Protein AF-A0A519NQ77-F1 (afdb_monomer)

Secondary structure (DSSP, 8-state):
-GGGTHHHHHTT-EEEEEES--GGGHHHHHHHHHTTEEEEEEES-GGGGGGSPTTSEEE--GGGHHHHTTT--EEEEE-TT-BTTTB-SHHHHHHHHHHHHHHEEEEEEEE-

Solvent-accessible surface area (backbone atoms only — not comparable to full-atom values): 6013 Å² total; per-residue (Å²): 124,60,83,80,48,45,67,69,53,11,73,71,25,44,36,29,38,37,42,66,44,40,79,81,48,48,64,56,49,54,56,24,39,77,48,56,24,48,65,31,24,28,24,66,52,67,86,30,53,83,42,28,39,86,100,33,54,50,73,42,53,58,58,47,38,38,66,82,39,62,92,51,68,22,44,30,38,41,40,57,77,39,73,69,61,87,30,69,47,78,65,46,42,53,38,24,53,50,18,50,55,70,27,36,41,92,91,40,48,78,46,102

Nearest PDB structures (foldseek):
  5axa-assembly1_C  TM=5.860E-01  e=1.079E-02  Mus musculus
  5utu-assembly1_C  TM=5.944E-01  e=1.311E-02  Cryptosporidium parvum Iowa II
  3nj4-assembly1_C  TM=5.657E-01  e=1.399E-02  Homo sapiens
  1xwf-assembly1_D  TM=6.183E-01  e=3.468E-02  Rattus norvegicus
  7r39-assembly1_G-2  TM=5.739E-01  e=8.055E-02  Sulfolobus acidocaldarius

Foldseek 3Di:
DLVVCLVVQLQVAWEEEEEDFDQVCLVSVVSSVVSHHPYAYEYCDPVRVVRTDVVRYDYDDLLQLCPVCVVAATLEYEPPPVDCVPQDDPVSVVSSVVSNVNRYPVVGYYHD

Mean predicted aligned error: 3.63 Å

Structure (mmCIF, N/CA/C/O backbone):
data_AF-A0A519NQ77-F1
#
_entry.id   AF-A0A519NQ77-F1
#
loop_
_atom_site.group_PDB
_atom_site.id
_atom_site.type_symbol
_atom_site.label_atom_id
_atom_site.label_alt_id
_atom_site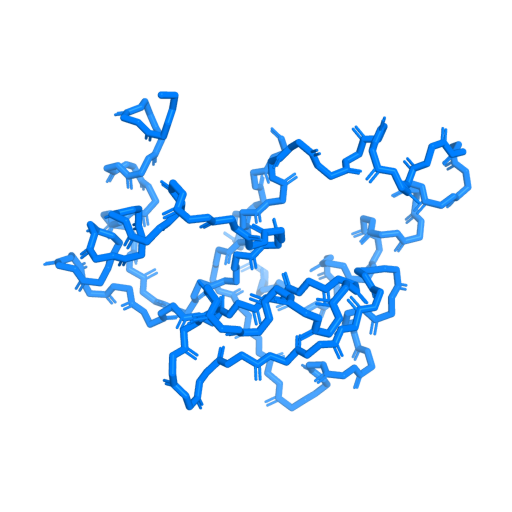.label_comp_id
_atom_site.label_asym_id
_atom_site.label_entity_id
_atom_site.label_seq_id
_atom_site.pdbx_PDB_ins_code
_atom_site.Cartn_x
_atom_site.Cartn_y
_atom_site.Cartn_z
_atom_site.occupancy
_atom_site.B_iso_or_equiv
_atom_site.auth_seq_id
_atom_site.auth_comp_id
_atom_site.auth_asym_id
_atom_site.auth_atom_id
_atom_site.pdbx_PDB_model_num
ATOM 1 N N . MET A 1 1 ? 12.645 -9.335 8.441 1.00 51.66 1 MET A N 1
ATOM 2 C CA . MET A 1 1 ? 12.764 -7.883 8.100 1.00 51.66 1 MET A CA 1
ATOM 3 C C . MET A 1 1 ? 11.482 -7.147 8.456 1.00 51.66 1 MET A C 1
ATOM 5 O O . MET A 1 1 ? 11.564 -6.068 9.029 1.00 51.66 1 MET A O 1
ATOM 9 N N . ALA A 1 2 ? 10.323 -7.735 8.156 1.00 58.75 2 ALA A N 1
ATOM 10 C CA . ALA A 1 2 ? 9.016 -7.237 8.566 1.00 58.75 2 ALA A CA 1
ATOM 11 C C . ALA A 1 2 ? 8.785 -7.226 10.091 1.00 58.75 2 ALA A C 1
ATOM 13 O O . ALA A 1 2 ? 8.077 -6.354 10.593 1.00 58.75 2 ALA A O 1
ATOM 14 N N . ASP A 1 3 ? 9.490 -8.082 10.840 1.00 62.41 3 ASP A N 1
ATOM 15 C CA . ASP A 1 3 ? 9.417 -8.188 12.310 1.00 62.41 3 ASP A CA 1
ATOM 16 C C . ASP A 1 3 ? 9.641 -6.861 13.058 1.00 62.41 3 ASP A C 1
ATOM 18 O O . ASP A 1 3 ? 9.167 -6.688 14.178 1.00 62.41 3 ASP A O 1
ATOM 22 N N . ASN A 1 4 ? 10.345 -5.905 12.440 1.00 70.81 4 ASN A N 1
ATOM 23 C CA . ASN A 1 4 ? 10.685 -4.632 13.075 1.00 70.81 4 ASN A CA 1
ATOM 24 C C . ASN A 1 4 ? 9.589 -3.563 12.950 1.00 70.81 4 ASN A C 1
ATOM 26 O O . ASN A 1 4 ? 9.574 -2.631 13.751 1.00 70.81 4 ASN A O 1
ATOM 30 N N . TYR A 1 5 ? 8.705 -3.652 11.951 1.00 80.50 5 TYR A N 1
ATOM 31 C CA . TYR A 1 5 ? 7.707 -2.607 11.679 1.00 80.50 5 TYR A CA 1
ATOM 32 C C . TYR A 1 5 ? 6.274 -3.126 11.634 1.00 80.50 5 TYR A C 1
ATOM 34 O O . TYR A 1 5 ? 5.365 -2.362 11.953 1.00 80.50 5 TYR A O 1
ATOM 42 N N . VAL A 1 6 ? 6.053 -4.404 11.305 1.00 82.81 6 VAL A N 1
ATOM 43 C CA . VAL A 1 6 ? 4.708 -4.991 11.269 1.00 82.81 6 VAL A CA 1
ATOM 44 C C . VAL A 1 6 ? 3.982 -4.793 12.597 1.00 82.81 6 VAL A C 1
ATOM 46 O O . VAL A 1 6 ? 2.889 -4.245 12.540 1.00 82.81 6 VAL A O 1
ATOM 49 N N . PRO A 1 7 ? 4.559 -5.067 13.785 1.00 82.25 7 PRO A N 1
ATOM 50 C CA . PRO A 1 7 ? 3.856 -4.816 15.046 1.00 82.25 7 PRO A CA 1
ATOM 51 C C . PRO A 1 7 ? 3.425 -3.352 15.233 1.00 82.25 7 PRO A C 1
ATOM 53 O O . PRO A 1 7 ? 2.335 -3.085 15.734 1.00 82.25 7 PRO A O 1
ATOM 56 N N . ALA A 1 8 ? 4.256 -2.396 14.804 1.00 84.38 8 ALA A N 1
ATOM 57 C CA . ALA A 1 8 ? 3.966 -0.969 14.932 1.00 84.38 8 ALA A CA 1
ATOM 58 C C . ALA A 1 8 ? 2.872 -0.495 13.960 1.00 84.38 8 ALA A C 1
ATOM 60 O O . ALA A 1 8 ? 2.082 0.378 14.310 1.00 84.38 8 ALA A O 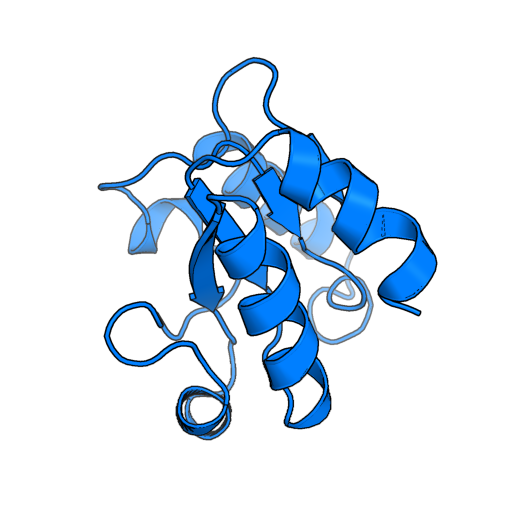1
ATOM 61 N N . LEU A 1 9 ? 2.820 -1.058 12.750 1.00 86.00 9 LEU A N 1
ATOM 62 C CA . LEU A 1 9 ? 1.763 -0.770 11.776 1.00 86.00 9 LEU A CA 1
ATOM 63 C C . LEU A 1 9 ? 0.460 -1.497 12.126 1.00 86.00 9 LEU A C 1
ATOM 65 O O . LEU A 1 9 ? -0.618 -0.930 11.994 1.00 86.00 9 LEU A O 1
ATOM 69 N N . ALA A 1 10 ? 0.563 -2.730 12.618 1.00 82.88 10 ALA A N 1
ATOM 70 C CA . ALA A 1 10 ? -0.570 -3.553 13.012 1.00 82.88 10 ALA A CA 1
ATOM 71 C C . ALA A 1 10 ? -1.307 -2.952 14.223 1.00 82.88 10 ALA A C 1
ATOM 73 O O . ALA A 1 10 ? -2.530 -3.001 14.274 1.00 82.88 10 ALA A O 1
ATOM 74 N N . ALA A 1 11 ? -0.585 -2.319 15.159 1.00 81.88 11 ALA A N 1
ATOM 75 C CA . ALA A 1 11 ? -1.172 -1.638 16.317 1.00 81.88 11 ALA A CA 1
ATOM 76 C C . ALA A 1 11 ? -2.110 -0.471 15.952 1.00 81.88 11 ALA A C 1
ATOM 78 O O . ALA A 1 11 ? -3.025 -0.162 16.716 1.00 81.88 11 ALA A O 1
ATOM 79 N N . ASP A 1 12 ? -1.894 0.172 14.803 1.00 83.06 12 ASP A N 1
ATOM 80 C CA . ASP A 1 12 ? -2.752 1.252 14.308 1.00 83.06 12 ASP A CA 1
ATOM 81 C C . ASP A 1 12 ? -4.020 0.714 13.605 1.00 83.06 12 ASP A C 1
ATOM 83 O O . ASP A 1 12 ? -5.021 1.430 13.517 1.00 83.06 12 ASP A O 1
ATOM 87 N N . GLY A 1 13 ? -3.988 -0.535 13.119 1.00 87.38 13 GLY A N 1
ATOM 88 C CA . GLY A 1 13 ? -5.070 -1.171 12.365 1.00 87.38 13 GLY A CA 1
ATOM 89 C C . GLY A 1 13 ? -5.456 -0.415 11.085 1.00 87.38 13 GLY A C 1
ATOM 90 O O . GLY A 1 13 ? -4.630 0.232 10.437 1.00 87.38 13 GLY A O 1
ATOM 91 N N . GLY A 1 14 ? -6.737 -0.502 10.717 1.00 94.50 14 GLY A N 1
ATOM 92 C CA . GLY A 1 14 ? -7.300 0.232 9.578 1.00 94.50 14 GLY A CA 1
ATOM 93 C C . GLY A 1 14 ? -6.967 -0.399 8.228 1.00 94.50 14 GLY A C 1
ATOM 94 O O . GLY A 1 14 ? -6.544 -1.551 8.152 1.00 94.50 14 GLY A O 1
ATOM 95 N N . ARG A 1 15 ? -7.186 0.334 7.137 1.00 97.50 15 ARG A N 1
ATOM 96 C CA . ARG A 1 15 ? -6.928 -0.163 5.785 1.00 97.50 15 ARG A CA 1
ATOM 97 C C . ARG A 1 15 ? -5.464 0.017 5.415 1.00 97.50 15 ARG A C 1
ATOM 99 O O . ARG A 1 15 ? -4.948 1.137 5.403 1.00 97.50 15 ARG A O 1
ATOM 106 N N . ILE A 1 16 ? -4.815 -1.088 5.062 1.00 97.38 16 ILE A N 1
ATOM 107 C CA . ILE A 1 16 ? -3.377 -1.142 4.803 1.00 97.38 16 ILE A CA 1
ATOM 108 C C . ILE A 1 16 ? -3.141 -1.559 3.357 1.00 97.38 16 ILE A C 1
ATOM 110 O O . ILE A 1 16 ? -3.627 -2.607 2.943 1.00 97.38 16 ILE A O 1
ATOM 114 N N . LEU A 1 17 ? -2.382 -0.770 2.597 1.00 97.75 17 LEU A N 1
ATOM 115 C CA . LEU A 1 17 ? -1.907 -1.168 1.271 1.00 97.75 17 LEU A CA 1
ATOM 116 C C . LEU A 1 17 ? -0.495 -1.738 1.372 1.00 97.75 17 LEU A C 1
ATOM 118 O O . LEU A 1 17 ? 0.409 -1.055 1.845 1.00 97.75 17 LEU A O 1
ATOM 122 N N . TRP A 1 18 ? -0.289 -2.944 0.859 1.00 96.81 18 TRP A N 1
ATOM 123 C CA . TRP A 1 18 ? 1.030 -3.533 0.673 1.00 96.81 18 TRP A CA 1
ATOM 124 C C . TRP A 1 18 ? 1.424 -3.526 -0.807 1.00 96.81 18 TRP A C 1
ATOM 126 O O . TRP A 1 18 ? 0.758 -4.143 -1.642 1.00 96.81 18 TRP A O 1
ATOM 136 N N . VAL A 1 19 ? 2.514 -2.837 -1.135 1.00 95.94 19 VAL A N 1
ATOM 137 C CA . VAL A 1 19 ? 3.061 -2.738 -2.492 1.00 95.94 19 VAL A CA 1
ATOM 138 C C . VAL A 1 19 ? 4.214 -3.730 -2.645 1.00 95.94 19 VAL A C 1
ATOM 140 O O . VAL A 1 19 ? 5.191 -3.667 -1.904 1.00 95.94 19 VAL A O 1
ATOM 143 N N . GLY A 1 20 ? 4.110 -4.618 -3.633 1.00 93.94 20 GLY A N 1
ATOM 144 C CA . GLY A 1 20 ? 5.080 -5.680 -3.906 1.00 93.94 20 GLY A CA 1
ATOM 145 C C . GLY A 1 20 ? 4.718 -6.979 -3.187 1.00 93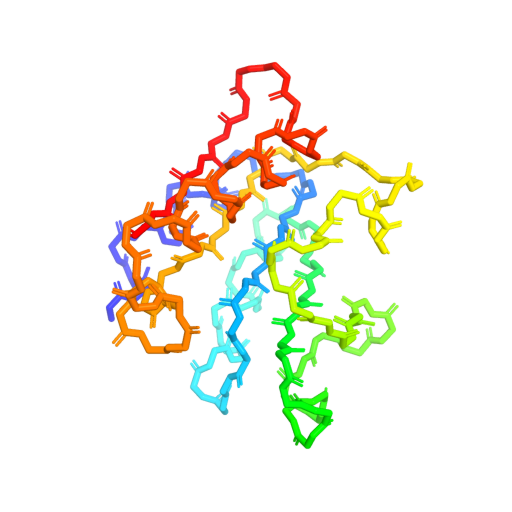.94 20 GLY A C 1
ATOM 146 O O . GLY A 1 20 ? 4.860 -7.097 -1.971 1.00 93.94 20 GLY A O 1
ATOM 147 N N . CYS A 1 21 ? 4.258 -7.975 -3.941 1.00 93.56 21 CYS A N 1
ATOM 148 C CA . CYS A 1 21 ? 3.757 -9.246 -3.420 1.00 93.56 21 CYS A CA 1
ATOM 149 C C . CYS A 1 21 ? 4.742 -10.374 -3.744 1.00 93.56 21 CYS A C 1
ATOM 151 O O . CYS A 1 21 ? 5.089 -10.614 -4.905 1.00 93.56 21 CYS A O 1
ATOM 153 N N . ARG A 1 22 ? 5.204 -11.101 -2.726 1.00 92.94 22 ARG A N 1
ATOM 154 C CA . ARG A 1 22 ? 6.070 -12.280 -2.879 1.00 92.94 22 ARG A CA 1
ATOM 155 C C . ARG A 1 22 ? 5.575 -13.397 -1.959 1.00 92.94 22 ARG A C 1
ATOM 157 O O . ARG A 1 22 ? 4.779 -13.159 -1.068 1.00 92.94 22 ARG A O 1
ATOM 164 N N . GLU A 1 23 ? 6.041 -14.626 -2.153 1.00 93.19 23 GLU A N 1
ATOM 165 C CA . GLU A 1 23 ? 5.622 -15.749 -1.296 1.00 93.19 23 GLU A CA 1
ATOM 166 C C . GLU A 1 23 ? 5.903 -15.457 0.188 1.00 93.19 23 GLU A C 1
ATOM 168 O O . GLU A 1 23 ? 5.073 -15.718 1.052 1.00 93.19 23 GLU A O 1
ATOM 173 N N . TYR A 1 24 ? 7.035 -14.809 0.474 1.00 89.31 24 TYR A N 1
ATOM 174 C CA . TYR A 1 24 ? 7.437 -14.454 1.834 1.00 89.31 24 TYR A CA 1
ATOM 175 C C . TYR A 1 24 ? 6.602 -13.334 2.477 1.00 89.31 24 TYR A C 1
ATOM 177 O O . TYR A 1 24 ? 6.758 -13.107 3.670 1.00 89.31 24 TYR A O 1
ATOM 185 N N . THR A 1 25 ? 5.756 -12.608 1.733 1.00 92.25 25 THR A N 1
ATOM 186 C CA . THR A 1 25 ? 4.932 -11.522 2.302 1.00 92.25 25 THR A CA 1
ATOM 187 C C . THR A 1 25 ? 3.603 -12.026 2.868 1.00 92.25 25 THR A C 1
ATOM 189 O O . THR A 1 25 ? 2.872 -11.259 3.487 1.00 92.25 25 THR A O 1
ATOM 192 N N . LEU A 1 26 ? 3.271 -13.307 2.675 1.00 93.06 26 LEU A N 1
ATOM 193 C CA . LEU A 1 26 ? 2.007 -13.891 3.136 1.00 93.06 26 LEU A CA 1
ATOM 194 C C . LEU A 1 26 ? 1.862 -13.845 4.663 1.00 93.06 26 LEU A C 1
ATOM 196 O O . LEU A 1 26 ? 0.800 -13.472 5.170 1.00 93.06 26 LEU A O 1
ATOM 200 N N . ASP A 1 27 ? 2.936 -14.166 5.386 1.00 92.56 27 ASP A N 1
ATOM 201 C CA . ASP A 1 27 ? 2.951 -14.138 6.851 1.00 92.56 27 ASP A CA 1
ATOM 202 C C . ASP A 1 27 ? 2.785 -12.707 7.389 1.00 92.56 27 ASP A C 1
ATOM 204 O O . ASP A 1 27 ? 2.107 -12.493 8.397 1.00 92.56 27 ASP A O 1
ATOM 208 N N . ASP A 1 28 ? 3.312 -11.708 6.673 1.00 92.06 28 ASP A N 1
ATOM 209 C CA . ASP A 1 28 ? 3.179 -10.296 7.042 1.00 92.06 28 ASP A CA 1
ATOM 210 C C . ASP A 1 28 ? 1.722 -9.830 6.959 1.00 92.06 28 ASP A C 1
ATOM 212 O O . ASP A 1 28 ? 1.246 -9.098 7.830 1.00 92.06 28 ASP A O 1
ATOM 216 N N . TYR A 1 29 ? 0.976 -10.286 5.948 1.00 93.69 29 TYR A N 1
ATOM 217 C CA . TYR A 1 29 ? -0.448 -9.963 5.819 1.00 93.69 29 TYR A CA 1
ATOM 218 C C . TYR A 1 29 ? -1.242 -10.538 6.984 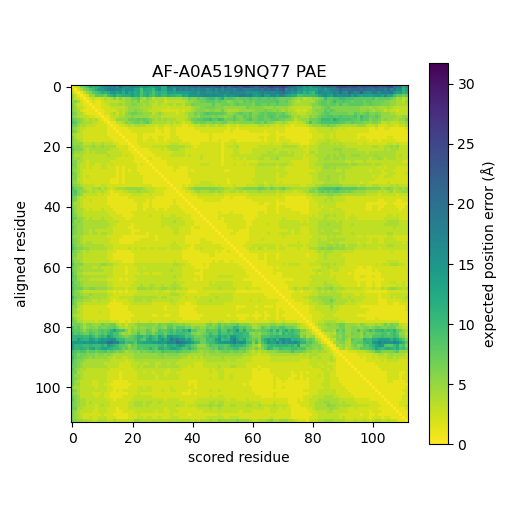1.00 93.69 29 TYR A C 1
ATOM 220 O O . TYR A 1 29 ? -2.052 -9.832 7.583 1.00 93.69 29 TYR A O 1
ATOM 228 N N . ALA A 1 30 ? -0.985 -11.803 7.325 1.00 92.69 30 ALA A N 1
ATOM 229 C CA . ALA A 1 30 ? -1.646 -12.467 8.439 1.00 92.69 30 ALA A CA 1
ATOM 230 C C . ALA A 1 30 ? -1.346 -11.759 9.769 1.00 92.69 30 ALA A C 1
ATOM 232 O O . ALA A 1 30 ? -2.255 -11.548 10.571 1.00 92.69 30 ALA A O 1
ATOM 233 N N . ALA A 1 31 ? -0.097 -11.338 9.982 1.00 91.62 31 ALA A N 1
ATOM 234 C CA . ALA A 1 31 ? 0.299 -10.595 11.171 1.00 91.62 31 ALA A CA 1
ATOM 235 C C . ALA A 1 31 ? -0.388 -9.220 11.261 1.00 91.62 31 ALA A C 1
ATOM 237 O O . ALA A 1 31 ? -0.889 -8.858 12.324 1.00 91.62 31 ALA A O 1
ATOM 238 N N . LEU A 1 32 ? -0.4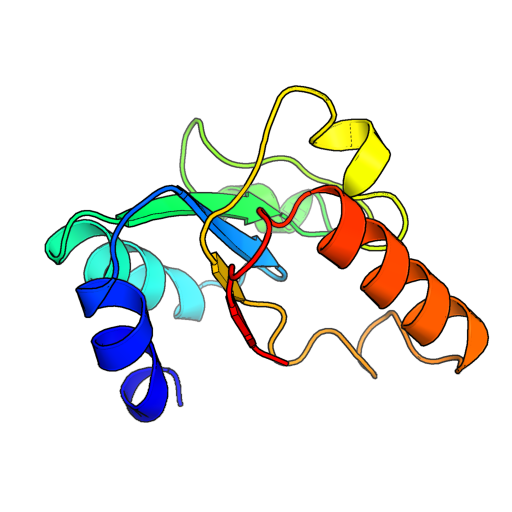76 -8.470 10.159 1.00 93.06 32 LEU A N 1
ATOM 239 C CA . LEU A 1 32 ? -1.193 -7.189 10.121 1.00 93.06 32 LEU A CA 1
ATOM 240 C C . LEU A 1 32 ? -2.696 -7.363 10.407 1.00 93.06 32 LEU A C 1
ATOM 242 O O . LEU A 1 32 ? -3.278 -6.612 11.193 1.00 93.06 32 LEU A O 1
ATOM 246 N N . GLU A 1 33 ? -3.327 -8.370 9.803 1.00 94.00 33 GLU A N 1
ATOM 247 C CA . GLU A 1 33 ? -4.754 -8.655 9.996 1.00 94.00 33 GLU A CA 1
ATOM 248 C C . GLU A 1 33 ? -5.073 -9.163 11.409 1.00 94.00 33 GLU A C 1
ATOM 250 O O . GLU A 1 33 ? -6.128 -8.832 11.954 1.00 94.00 33 GLU A O 1
ATOM 255 N N . ALA A 1 34 ? -4.159 -9.903 12.048 1.00 91.25 34 ALA A N 1
ATOM 256 C CA . ALA A 1 34 ? -4.324 -10.386 13.421 1.00 91.25 34 ALA A CA 1
ATOM 257 C C . ALA A 1 34 ? -4.499 -9.252 14.450 1.00 91.25 34 ALA A C 1
ATOM 259 O O . ALA A 1 34 ? -5.053 -9.480 15.527 1.00 91.25 34 ALA A O 1
ATOM 260 N N . HIS A 1 35 ? -4.079 -8.030 14.114 1.00 86.12 35 HIS A N 1
ATOM 261 C CA . HIS A 1 35 ? -4.254 -6.836 14.945 1.00 86.12 35 HIS A CA 1
ATOM 262 C C . HIS A 1 35 ? -5.270 -5.834 14.369 1.00 86.12 35 HIS A C 1
ATOM 264 O O . HIS A 1 35 ? -5.287 -4.672 14.762 1.00 86.12 35 HIS A O 1
ATOM 270 N N . GLY A 1 36 ? -6.163 -6.281 13.479 1.00 88.00 36 GLY A N 1
ATOM 271 C CA . GLY A 1 36 ? -7.271 -5.462 12.976 1.00 88.00 36 GLY A CA 1
ATOM 272 C C . GLY A 1 36 ? -6.952 -4.638 11.727 1.00 88.00 36 GLY A C 1
ATOM 273 O O . GLY A 1 36 ? -7.707 -3.720 11.401 1.00 88.00 36 GLY A O 1
ATOM 274 N N . GLY A 1 37 ? -5.861 -4.950 11.023 1.00 95.00 37 GLY A N 1
ATOM 275 C CA . GLY A 1 37 ? -5.605 -4.425 9.684 1.00 95.00 37 GLY A CA 1
ATOM 276 C C . GLY A 1 37 ? -6.532 -5.047 8.630 1.00 95.00 37 GLY A C 1
ATOM 277 O O . GLY A 1 37 ? -6.755 -6.253 8.613 1.00 95.00 37 GLY A O 1
ATOM 278 N N . GLU A 1 38 ? -7.045 -4.235 7.711 1.00 96.88 38 GLU A N 1
ATOM 279 C CA . GLU A 1 38 ? -7.682 -4.669 6.467 1.00 96.88 38 GLU A CA 1
ATOM 280 C C . GLU A 1 38 ? -6.641 -4.571 5.343 1.00 96.88 38 GLU A C 1
ATOM 282 O O . GLU A 1 38 ? -6.439 -3.503 4.758 1.00 96.88 38 GLU A O 1
ATOM 287 N N . VAL A 1 39 ? -5.943 -5.676 5.065 1.00 97.44 39 VAL A N 1
ATOM 288 C CA . VAL A 1 39 ? -4.844 -5.684 4.090 1.00 97.44 39 VAL A CA 1
ATOM 289 C C . VAL A 1 39 ? -5.376 -5.776 2.661 1.00 97.44 39 VAL A C 1
ATOM 291 O O . VAL A 1 39 ? -6.083 -6.721 2.297 1.00 97.44 39 VAL A O 1
ATOM 294 N N . TRP A 1 40 ? -4.968 -4.799 1.858 1.00 98.25 40 TRP A N 1
ATOM 295 C CA . TRP A 1 40 ? -5.038 -4.757 0.405 1.00 98.25 40 TRP A CA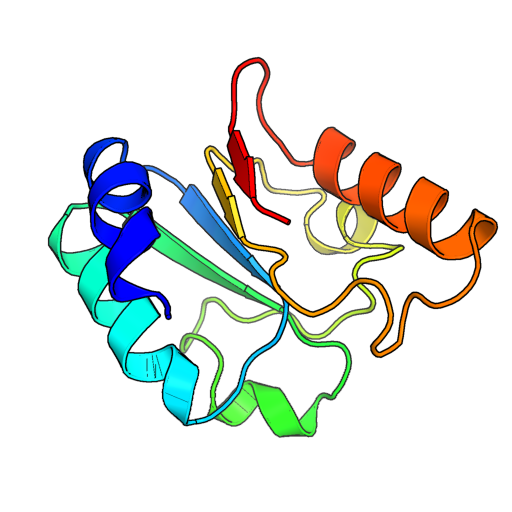 1
ATOM 296 C C . TRP A 1 40 ? -3.632 -4.868 -0.169 1.00 98.25 40 TRP A C 1
ATOM 298 O O . TRP A 1 40 ? -2.672 -4.393 0.439 1.00 98.25 40 TRP A O 1
ATOM 308 N N . THR A 1 41 ? -3.489 -5.468 -1.346 1.00 98.06 41 THR A N 1
ATOM 309 C CA . THR A 1 41 ? -2.171 -5.648 -1.959 1.00 98.06 41 THR A CA 1
ATOM 310 C C . THR A 1 41 ? -2.146 -5.245 -3.429 1.00 98.06 41 THR A C 1
ATOM 312 O O . THR A 1 41 ? -3.164 -5.274 -4.120 1.00 98.06 41 THR A O 1
ATOM 315 N N . THR A 1 42 ? -0.971 -4.848 -3.910 1.00 97.44 42 THR A N 1
ATOM 316 C CA . THR A 1 42 ? -0.726 -4.515 -5.317 1.00 97.44 42 THR A CA 1
ATOM 317 C C . THR A 1 42 ? 0.659 -4.976 -5.736 1.00 97.44 42 THR A C 1
ATOM 319 O O . THR A 1 42 ? 1.607 -4.946 -4.952 1.00 97.44 42 THR A O 1
ATOM 322 N N . ASP A 1 43 ? 0.787 -5.386 -6.988 1.00 95.81 43 ASP A N 1
ATOM 323 C CA . ASP A 1 43 ? 2.065 -5.643 -7.648 1.00 95.81 43 ASP A CA 1
ATOM 324 C C . ASP A 1 43 ? 1.923 -5.267 -9.128 1.00 95.81 43 ASP A C 1
ATOM 326 O O . ASP A 1 43 ? 0.816 -5.297 -9.671 1.00 95.81 43 ASP A O 1
ATOM 330 N N . ILE A 1 44 ? 3.024 -4.880 -9.770 1.00 94.38 44 ILE A N 1
ATOM 331 C CA . ILE A 1 44 ? 3.039 -4.580 -11.206 1.00 94.38 44 ILE A CA 1
ATOM 332 C C . ILE A 1 44 ? 2.983 -5.869 -12.036 1.00 94.38 44 ILE A C 1
ATOM 334 O O . ILE A 1 44 ? 2.447 -5.872 -13.144 1.00 94.38 44 ILE A O 1
ATOM 338 N N . ASP A 1 45 ? 3.522 -6.968 -11.500 1.00 93.75 45 ASP A N 1
ATOM 339 C CA . ASP A 1 45 ? 3.485 -8.277 -12.134 1.00 93.75 45 ASP A CA 1
ATOM 340 C C . ASP A 1 45 ? 2.163 -8.985 -11.815 1.00 93.75 45 ASP A C 1
ATOM 342 O O . ASP A 1 45 ? 1.915 -9.394 -10.681 1.00 93.75 45 ASP A O 1
ATOM 346 N N . ALA A 1 46 ? 1.333 -9.199 -12.837 1.00 95.38 46 ALA A N 1
ATOM 347 C CA . ALA A 1 46 ? 0.091 -9.963 -12.713 1.00 95.38 46 ALA A CA 1
ATOM 348 C C . ALA A 1 46 ? 0.326 -11.385 -12.172 1.00 95.38 46 ALA A C 1
ATOM 350 O O . ALA A 1 46 ? -0.521 -11.942 -11.481 1.00 95.38 46 ALA A O 1
ATOM 351 N N . SER A 1 47 ? 1.500 -11.974 -12.422 1.00 95.81 47 SER A N 1
ATOM 352 C CA . SER A 1 47 ? 1.854 -13.294 -11.897 1.00 95.81 47 SER A CA 1
ATOM 353 C C . SER A 1 47 ? 2.082 -13.308 -10.382 1.00 95.81 47 SER A C 1
ATOM 355 O O . SER A 1 47 ? 2.163 -14.387 -9.792 1.00 95.81 47 SER A O 1
ATOM 357 N N . ALA A 1 48 ? 2.187 -12.141 -9.739 1.00 95.19 48 ALA A N 1
ATOM 358 C CA . ALA A 1 48 ? 2.289 -12.008 -8.292 1.00 95.19 48 ALA A CA 1
ATOM 359 C C . ALA A 1 48 ? 0.916 -11.963 -7.599 1.00 95.19 48 ALA A C 1
ATOM 361 O O . ALA A 1 48 ? 0.869 -12.099 -6.378 1.00 95.19 48 ALA A O 1
ATOM 362 N N . GLU A 1 49 ? -0.195 -11.859 -8.345 1.00 96.50 49 GLU A N 1
ATOM 363 C CA . GLU A 1 49 ? -1.566 -11.873 -7.800 1.00 96.50 49 GLU A CA 1
ATOM 364 C C . GLU A 1 49 ? -1.827 -13.099 -6.922 1.00 96.50 49 GLU A C 1
ATOM 366 O O . GLU A 1 49 ? -2.438 -12.987 -5.864 1.00 96.50 49 GLU A O 1
ATOM 371 N N . ARG A 1 50 ? -1.293 -14.260 -7.314 1.00 96.69 50 ARG A N 1
ATOM 372 C CA . ARG A 1 50 ? -1.363 -15.504 -6.531 1.00 96.69 50 ARG A CA 1
ATOM 373 C C . ARG A 1 50 ? -0.854 -15.337 -5.096 1.00 96.69 50 ARG A C 1
ATOM 375 O O . ARG A 1 50 ? -1.339 -16.037 -4.215 1.00 96.69 50 ARG A O 1
ATOM 382 N N . TRP A 1 51 ? 0.119 -14.446 -4.872 1.00 97.56 51 TRP A N 1
ATOM 383 C CA . TRP A 1 51 ? 0.679 -14.129 -3.552 1.00 97.56 51 TRP A CA 1
ATOM 384 C C . TRP A 1 51 ? 0.028 -12.894 -2.934 1.00 97.56 51 TRP A C 1
ATOM 386 O O . TRP A 1 51 ? 0.329 -12.557 -1.796 1.00 97.56 51 TRP A O 1
ATOM 396 N N . GLY A 1 52 ? -0.823 -12.194 -3.679 1.00 97.00 52 GLY A N 1
ATOM 397 C CA . GLY A 1 52 ? -1.625 -11.097 -3.177 1.00 97.00 52 GLY A CA 1
ATOM 398 C C . GLY A 1 52 ? -2.733 -11.580 -2.247 1.00 97.00 52 GLY A C 1
ATOM 399 O O . GLY A 1 52 ? -3.000 -12.774 -2.106 1.00 97.00 52 GLY A O 1
ATOM 400 N N . ARG A 1 53 ? -3.403 -10.633 -1.585 1.00 97.12 53 ARG A N 1
ATOM 401 C CA . ARG A 1 53 ? -4.497 -10.988 -0.689 1.00 97.12 53 ARG A CA 1
ATOM 402 C C . ARG A 1 53 ? -5.744 -11.355 -1.493 1.00 97.12 53 ARG A C 1
ATOM 404 O O . ARG A 1 53 ? -6.248 -10.532 -2.253 1.00 97.12 53 ARG A O 1
ATOM 411 N N . GLU A 1 54 ? -6.272 -12.560 -1.284 1.00 95.44 54 GLU A N 1
ATOM 412 C CA . GLU A 1 54 ? -7.468 -13.048 -1.982 1.00 95.44 54 GLU A CA 1
ATOM 413 C C . GLU A 1 54 ? -8.652 -12.075 -1.829 1.00 95.44 54 GLU A C 1
ATOM 415 O O . GLU A 1 54 ? -8.994 -11.641 -0.724 1.00 95.44 54 GLU A O 1
ATOM 420 N N . GLY A 1 55 ? -9.246 -11.682 -2.960 1.00 96.25 55 GLY A N 1
ATOM 421 C CA . GLY A 1 55 ? -10.345 -10.711 -3.024 1.00 96.25 55 GLY A CA 1
ATOM 422 C C . GLY A 1 55 ? -9.967 -9.256 -2.702 1.00 96.25 55 GLY A C 1
ATOM 423 O O . GLY A 1 55 ? -10.825 -8.381 -2.802 1.00 96.25 55 GLY A O 1
ATOM 424 N N . ARG 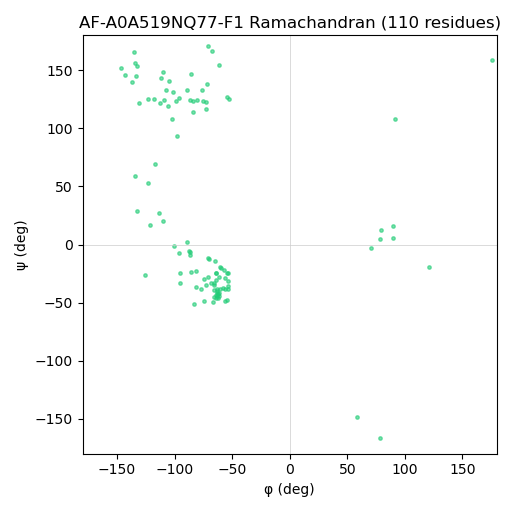A 1 56 ? -8.709 -8.977 -2.329 1.00 97.44 56 ARG A N 1
ATOM 425 C CA . ARG A 1 56 ? -8.181 -7.642 -1.983 1.00 97.44 56 ARG A CA 1
ATOM 426 C C . ARG A 1 56 ? -6.841 -7.342 -2.668 1.00 97.44 56 ARG A C 1
ATOM 428 O O . ARG A 1 56 ? -6.030 -6.576 -2.151 1.00 97.44 56 ARG A O 1
ATOM 435 N N . HIS A 1 57 ? -6.609 -7.930 -3.837 1.00 98.06 57 HIS A N 1
ATOM 436 C CA . HIS A 1 57 ? -5.471 -7.617 -4.696 1.00 98.06 57 HIS A CA 1
ATOM 437 C C . HIS A 1 57 ? -5.920 -6.774 -5.891 1.00 98.06 57 HIS A C 1
ATOM 439 O O . HIS A 1 57 ? -6.974 -7.027 -6.475 1.00 98.06 57 HIS A O 1
ATOM 445 N N . ARG A 1 58 ? -5.112 -5.784 -6.276 1.00 97.81 58 ARG A N 1
ATOM 446 C CA . ARG A 1 58 ? -5.238 -5.090 -7.563 1.00 97.81 58 ARG A CA 1
ATOM 447 C C . ARG A 1 58 ? -3.867 -5.042 -8.224 1.00 97.81 58 ARG A C 1
ATOM 449 O O . ARG A 1 58 ? -2.938 -4.500 -7.643 1.00 97.81 58 ARG A O 1
ATOM 456 N N . THR A 1 59 ? -3.736 -5.596 -9.423 1.00 97.06 59 THR A N 1
ATOM 457 C CA . THR A 1 59 ? -2.491 -5.508 -10.198 1.00 97.06 59 THR A CA 1
ATOM 458 C C . THR A 1 59 ? -2.361 -4.121 -10.824 1.00 97.06 59 THR A C 1
ATOM 460 O O . THR A 1 59 ? -3.306 -3.629 -11.444 1.00 97.06 59 THR A O 1
ATOM 463 N N . GLY A 1 60 ? -1.193 -3.494 -10.699 1.00 95.06 60 GLY A N 1
ATOM 464 C CA . GLY A 1 60 ? -0.954 -2.163 -11.245 1.00 95.06 60 GLY A CA 1
ATOM 465 C C . GLY A 1 60 ? 0.418 -1.587 -10.904 1.00 95.06 60 GLY A C 1
ATOM 466 O O . GLY A 1 60 ? 1.069 -1.985 -9.939 1.00 95.06 60 GLY A O 1
ATOM 467 N N . ASP A 1 61 ? 0.849 -0.616 -11.711 1.00 94.06 61 ASP A N 1
ATOM 468 C CA . ASP A 1 61 ? 2.047 0.184 -11.450 1.00 94.06 61 ASP A CA 1
ATOM 469 C C . ASP A 1 61 ? 1.776 1.161 -10.301 1.00 94.06 61 ASP A C 1
ATOM 471 O O . ASP A 1 61 ? 0.886 2.004 -10.396 1.00 94.06 61 ASP A O 1
ATOM 475 N N . VAL A 1 62 ? 2.579 1.102 -9.237 1.00 94.81 62 VAL A N 1
ATOM 476 C CA . VAL A 1 62 ? 2.469 1.997 -8.074 1.00 94.81 62 VAL A CA 1
ATOM 477 C C . VAL A 1 62 ? 2.509 3.489 -8.446 1.00 94.81 62 VAL A C 1
ATOM 479 O O . VAL A 1 62 ? 1.948 4.319 -7.733 1.00 94.81 62 VAL A O 1
ATOM 482 N N . CYS A 1 63 ? 3.110 3.850 -9.584 1.00 95.06 63 CYS A N 1
ATOM 483 C CA . CYS A 1 63 ? 3.098 5.214 -10.115 1.00 95.06 63 CYS A CA 1
ATOM 484 C C . CYS A 1 63 ? 1.702 5.715 -10.521 1.00 95.06 63 CYS A C 1
ATOM 486 O O . CYS A 1 63 ? 1.541 6.911 -10.752 1.00 95.06 63 CYS A O 1
ATOM 488 N N . GLU A 1 64 ? 0.725 4.819 -10.632 1.00 96.38 64 GLU A N 1
ATOM 489 C CA . GLU A 1 64 ? -0.667 5.089 -10.996 1.00 96.38 64 GLU A CA 1
ATOM 490 C C . GLU A 1 64 ? -1.635 4.628 -9.885 1.00 96.38 64 GLU A C 1
ATOM 492 O O . GLU A 1 64 ? -2.830 4.456 -10.137 1.00 96.38 64 GLU A O 1
ATOM 497 N N . ALA A 1 65 ? -1.135 4.398 -8.659 1.00 96.75 65 ALA A N 1
ATOM 498 C CA . ALA A 1 65 ? -1.918 3.894 -7.523 1.00 96.75 65 ALA A CA 1
ATOM 499 C C . ALA A 1 65 ? -3.173 4.730 -7.229 1.00 96.75 65 ALA A C 1
ATOM 501 O O . ALA A 1 65 ? -4.228 4.182 -6.917 1.00 96.75 65 ALA A O 1
ATOM 502 N N . ASP A 1 66 ? -3.091 6.044 -7.415 1.00 96.94 66 ASP A N 1
ATOM 503 C CA . ASP A 1 66 ? -4.200 6.987 -7.272 1.00 96.94 66 ASP A CA 1
ATOM 504 C C . ASP A 1 66 ? -5.335 6.777 -8.274 1.00 96.94 66 ASP A C 1
ATOM 506 O O . ASP A 1 66 ? -6.483 7.119 -7.994 1.00 96.94 66 ASP A O 1
ATOM 510 N N . ARG A 1 67 ? -5.053 6.169 -9.427 1.00 96.50 67 ARG A N 1
ATOM 511 C CA . ARG A 1 67 ? -6.078 5.862 -10.425 1.00 96.50 67 ARG A CA 1
ATOM 512 C C . ARG A 1 67 ? -6.815 4.575 -10.109 1.00 96.50 67 ARG A C 1
ATOM 514 O O . ARG A 1 67 ? -8.047 4.569 -10.099 1.00 96.50 67 ARG A O 1
ATOM 521 N N . PHE A 1 68 ? -6.089 3.487 -9.865 1.00 95.19 68 PHE A N 1
ATOM 522 C CA . PHE A 1 68 ? -6.716 2.177 -9.666 1.00 95.19 68 PHE A CA 1
ATOM 523 C C . PHE A 1 68 ? -7.124 1.899 -8.219 1.00 95.19 68 PHE A C 1
ATOM 525 O O . PHE A 1 68 ? -7.800 0.904 -7.993 1.00 95.19 68 PHE A O 1
ATOM 532 N N . PHE A 1 69 ? -6.794 2.774 -7.266 1.00 97.44 69 PHE A N 1
ATOM 533 C CA . PHE A 1 69 ? -7.407 2.845 -5.934 1.00 97.44 69 PHE A CA 1
ATOM 534 C C . PHE A 1 69 ? -8.200 4.147 -5.722 1.00 97.44 69 PHE A C 1
ATOM 536 O O . PHE A 1 69 ? -8.360 4.601 -4.593 1.00 97.44 69 PHE A O 1
ATOM 543 N N . SER A 1 70 ? -8.717 4.757 -6.793 1.00 96.19 70 SER A N 1
ATOM 544 C CA . SER A 1 70 ? -9.461 6.031 -6.732 1.00 96.19 70 SER A CA 1
ATOM 545 C C . SER A 1 70 ? -10.741 5.991 -5.883 1.00 96.19 70 SER A C 1
ATOM 547 O O . SER A 1 70 ? -11.237 7.031 -5.455 1.00 96.19 70 SER A O 1
ATOM 549 N N . ASP A 1 71 ? -11.274 4.801 -5.617 1.00 97.19 71 ASP A N 1
ATOM 550 C CA . ASP A 1 71 ? -12.425 4.523 -4.754 1.00 97.19 71 ASP A CA 1
ATOM 551 C C . ASP A 1 71 ? -12.042 4.285 -3.281 1.00 97.19 71 ASP A C 1
ATOM 553 O O . ASP A 1 71 ? -12.904 3.964 -2.459 1.00 97.19 71 ASP A O 1
ATOM 557 N N . MET A 1 72 ? -10.757 4.402 -2.930 1.00 97.00 72 MET A N 1
ATOM 558 C CA . MET A 1 72 ? -10.232 4.010 -1.625 1.00 97.00 72 MET A CA 1
ATOM 559 C C . MET A 1 72 ? -9.288 5.047 -1.023 1.00 97.00 72 MET A C 1
ATOM 561 O O . MET A 1 72 ? -8.650 5.853 -1.692 1.00 97.00 72 MET A O 1
ATOM 565 N N . THR A 1 73 ? -9.182 4.994 0.299 1.00 97.69 73 THR A N 1
ATOM 566 C CA . THR A 1 73 ? -8.154 5.691 1.065 1.00 97.69 73 THR A CA 1
ATOM 567 C C . THR A 1 73 ? -7.567 4.709 2.070 1.00 97.69 73 THR A C 1
ATOM 569 O O . THR A 1 73 ? -8.286 3.850 2.584 1.00 97.69 73 THR A O 1
ATOM 572 N N . PHE A 1 74 ? -6.270 4.830 2.326 1.00 98.00 74 PHE A N 1
ATOM 573 C CA . PHE A 1 74 ? -5.501 3.963 3.208 1.00 98.00 74 PHE A CA 1
ATOM 574 C C . PHE A 1 74 ? -5.044 4.711 4.457 1.00 98.00 74 PHE A C 1
ATOM 576 O O . PHE A 1 74 ? -4.685 5.892 4.407 1.00 98.00 74 PHE A O 1
ATOM 583 N N . ASP A 1 75 ? -5.037 4.006 5.584 1.00 97.31 75 ASP A N 1
ATOM 584 C CA . ASP A 1 75 ? -4.473 4.485 6.844 1.00 97.31 75 ASP A CA 1
ATOM 585 C C . ASP A 1 75 ? -2.950 4.300 6.858 1.00 97.31 75 ASP A C 1
ATOM 587 O O . ASP A 1 75 ? -2.216 5.162 7.353 1.00 97.31 75 ASP A O 1
ATOM 591 N N . THR A 1 76 ? -2.488 3.197 6.260 1.00 96.81 76 THR A N 1
ATOM 592 C CA . THR A 1 76 ? -1.076 2.829 6.148 1.00 96.81 76 THR A CA 1
ATOM 593 C C . THR A 1 76 ? -0.763 2.298 4.751 1.00 96.81 76 THR A C 1
ATOM 595 O O . THR A 1 76 ? -1.527 1.521 4.182 1.00 96.81 76 THR A O 1
ATOM 598 N N . ILE A 1 77 ? 0.393 2.673 4.209 1.00 97.00 77 ILE A N 1
ATOM 599 C CA . ILE A 1 77 ? 0.949 2.111 2.978 1.00 97.00 77 ILE A CA 1
ATOM 600 C C . ILE A 1 77 ? 2.345 1.562 3.282 1.00 97.00 77 ILE A C 1
ATOM 602 O O . ILE A 1 77 ? 3.212 2.286 3.771 1.00 97.00 77 ILE A O 1
ATOM 606 N N . VAL A 1 78 ? 2.567 0.289 2.964 1.00 94.94 78 VAL A N 1
ATOM 607 C CA . VAL A 1 78 ? 3.868 -0.382 3.001 1.00 94.94 78 VAL A CA 1
ATOM 608 C C . VAL A 1 78 ? 4.389 -0.485 1.574 1.00 94.94 78 VAL A C 1
ATOM 610 O O . VAL A 1 78 ? 3.873 -1.263 0.779 1.00 94.94 78 VAL A O 1
ATOM 613 N N . CYS A 1 79 ? 5.404 0.309 1.243 1.00 93.31 79 CYS A N 1
ATOM 614 C CA . CYS A 1 79 ? 6.066 0.329 -0.061 1.00 93.31 79 CYS A CA 1
ATOM 615 C C . CYS A 1 79 ? 7.568 0.058 0.109 1.00 93.31 79 CYS A C 1
ATOM 617 O O . CYS A 1 79 ? 8.420 0.831 -0.325 1.00 93.31 79 CYS A O 1
ATOM 619 N N . ASN A 1 80 ? 7.880 -1.046 0.791 1.00 84.50 80 ASN A N 1
ATOM 620 C CA . ASN A 1 80 ? 9.244 -1.4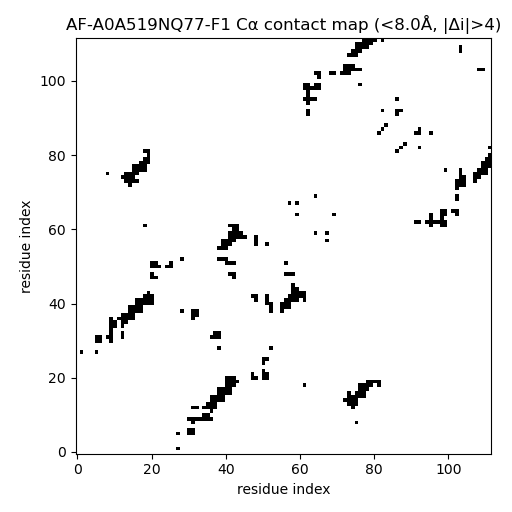23 1.137 1.00 84.50 80 ASN A CA 1
ATOM 621 C C . ASN A 1 80 ? 9.897 -2.233 0.008 1.00 84.50 80 ASN A C 1
ATOM 623 O O . ASN A 1 80 ? 9.375 -3.268 -0.404 1.00 84.50 80 ASN A O 1
ATOM 627 N N . GLY A 1 81 ? 11.052 -1.775 -0.479 1.00 79.62 81 GLY A N 1
ATOM 628 C CA . GLY A 1 81 ? 11.841 -2.493 -1.489 1.00 79.62 81 GLY A CA 1
ATOM 629 C C . GLY A 1 81 ? 11.349 -2.361 -2.938 1.00 79.62 81 GLY A C 1
ATOM 630 O O . GLY A 1 81 ? 11.814 -3.102 -3.799 1.00 79.62 81 GLY A O 1
ATOM 631 N N . VAL A 1 82 ? 10.435 -1.424 -3.220 1.00 78.50 82 VAL A N 1
ATOM 632 C CA . VAL A 1 82 ? 9.917 -1.136 -4.578 1.00 78.50 82 VAL A CA 1
ATOM 633 C C . VAL A 1 82 ? 10.674 0.026 -5.240 1.00 78.50 82 VAL A C 1
ATOM 635 O O . VAL A 1 82 ? 10.903 0.036 -6.452 1.00 78.50 82 VAL A O 1
ATOM 638 N N . LEU A 1 83 ? 11.115 1.009 -4.447 1.00 77.00 83 LEU A N 1
ATOM 639 C CA . LEU A 1 83 ? 11.960 2.102 -4.933 1.00 77.00 83 LEU A CA 1
ATOM 640 C C . LEU A 1 83 ? 13.376 1.572 -5.207 1.00 77.00 83 LEU A C 1
ATOM 642 O O . LEU A 1 83 ? 14.061 1.127 -4.289 1.00 77.00 83 LEU A O 1
ATOM 646 N N . GLY A 1 84 ? 13.814 1.619 -6.468 1.00 69.00 84 GLY A N 1
ATOM 647 C CA . GLY A 1 84 ? 15.064 0.988 -6.917 1.00 69.00 84 GLY A CA 1
ATOM 648 C C . GLY A 1 84 ? 14.925 -0.467 -7.391 1.00 69.00 84 GLY A C 1
ATOM 649 O O . GLY A 1 84 ? 15.937 -1.103 -7.684 1.00 69.00 84 GLY A O 1
ATOM 650 N N . TYR A 1 85 ? 13.694 -0.988 -7.461 1.00 67.12 85 TYR A N 1
ATOM 651 C CA . TYR A 1 85 ? 13.359 -2.273 -8.079 1.00 67.12 85 TYR A CA 1
ATOM 652 C C . TYR A 1 85 ? 12.114 -2.114 -8.974 1.00 67.12 85 TYR A C 1
ATOM 654 O O . TYR A 1 85 ? 11.069 -2.721 -8.750 1.00 67.12 85 TYR A O 1
ATOM 662 N N . GLY A 1 86 ? 12.211 -1.231 -9.977 1.00 66.19 86 GLY A N 1
ATOM 663 C CA . GLY A 1 86 ? 11.138 -0.930 -10.941 1.00 66.19 86 GLY A CA 1
ATOM 664 C C . GLY A 1 86 ? 10.701 0.540 -10.945 1.00 66.19 86 GLY A C 1
ATOM 665 O O . GLY A 1 86 ? 10.164 1.029 -11.937 1.00 66.19 86 GLY A O 1
ATOM 666 N N . VAL A 1 87 ? 11.012 1.279 -9.875 1.00 76.69 87 VAL A N 1
ATOM 667 C CA . VAL A 1 87 ? 10.849 2.739 -9.759 1.00 76.69 87 VAL A CA 1
ATOM 668 C C . VAL A 1 87 ? 12.237 3.367 -9.571 1.00 76.69 87 VAL A C 1
ATOM 670 O O . VAL A 1 87 ? 12.608 3.828 -8.489 1.00 76.69 87 VAL A O 1
ATOM 673 N N . ASP A 1 88 ? 13.047 3.319 -10.630 1.00 80.81 88 ASP A N 1
ATOM 674 C CA . ASP A 1 88 ? 14.502 3.527 -10.512 1.00 80.81 88 ASP A CA 1
ATOM 675 C C . ASP A 1 88 ? 14.941 4.968 -10.793 1.00 80.81 88 ASP A C 1
ATOM 677 O O . ASP A 1 88 ? 15.979 5.422 -10.310 1.00 80.81 88 ASP A O 1
ATOM 681 N N . SER A 1 89 ? 14.149 5.721 -11.561 1.00 86.25 89 SER A N 1
ATOM 682 C CA . SER A 1 89 ? 14.460 7.117 -11.861 1.00 86.25 89 SER A CA 1
ATOM 683 C C . SER A 1 89 ? 13.925 8.049 -10.764 1.00 86.25 89 SER A C 1
ATOM 685 O O . SER A 1 89 ? 12.830 7.827 -10.237 1.00 86.25 89 SER A O 1
ATOM 687 N N . PRO A 1 90 ? 14.615 9.164 -10.458 1.00 89.50 90 PRO A N 1
ATOM 688 C CA . PRO A 1 90 ? 14.091 10.186 -9.550 1.00 89.50 90 PRO A CA 1
ATOM 689 C C . PRO A 1 90 ? 12.736 10.766 -9.984 1.00 89.50 90 PRO A C 1
ATOM 691 O O . PRO A 1 90 ? 12.022 11.359 -9.176 1.00 89.50 90 PRO A O 1
ATOM 694 N N . GLU A 1 91 ? 12.393 10.672 -11.267 1.00 90.94 91 GLU A N 1
ATOM 695 C CA . GLU A 1 91 ? 11.088 11.079 -11.783 1.00 90.94 91 GLU A CA 1
ATOM 696 C C . GLU A 1 91 ? 10.004 10.065 -11.404 1.00 90.94 91 GLU A C 1
ATOM 698 O O . GLU A 1 91 ? 8.989 10.452 -10.821 1.00 90.94 91 GLU A O 1
ATOM 703 N N . HIS A 1 92 ? 10.251 8.771 -11.629 1.00 90.19 92 HIS A N 1
ATOM 704 C CA . HIS A 1 92 ? 9.331 7.706 -11.235 1.00 90.19 92 HIS A CA 1
ATOM 705 C C . HIS A 1 92 ? 9.150 7.655 -9.716 1.00 90.19 92 HIS A C 1
ATOM 707 O O . HIS A 1 92 ? 8.023 7.540 -9.248 1.00 90.19 92 HIS A O 1
ATOM 713 N N . GLN A 1 93 ? 10.213 7.853 -8.929 1.00 92.94 93 GLN A N 1
ATOM 714 C CA . GLN A 1 93 ? 10.111 7.890 -7.464 1.00 92.94 93 GLN A CA 1
ATOM 715 C C . GLN A 1 93 ? 9.208 9.031 -6.989 1.00 92.94 93 GLN A C 1
ATOM 717 O O . GLN A 1 93 ? 8.334 8.829 -6.150 1.00 92.94 93 GLN A O 1
ATOM 722 N N . ARG A 1 94 ? 9.353 10.230 -7.570 1.00 93.81 94 ARG A N 1
ATOM 723 C CA . ARG A 1 94 ? 8.456 11.358 -7.270 1.00 93.81 94 ARG A CA 1
ATOM 724 C C . ARG A 1 94 ? 7.018 11.065 -7.676 1.00 93.81 94 ARG A C 1
ATOM 726 O O . ARG A 1 94 ? 6.103 11.485 -6.972 1.00 93.81 94 ARG A O 1
ATOM 733 N N . LYS A 1 95 ? 6.816 10.387 -8.806 1.00 95.25 95 LYS A N 1
ATOM 734 C CA . LYS A 1 95 ? 5.487 10.013 -9.289 1.00 95.25 95 LYS A CA 1
ATOM 735 C C . LYS A 1 95 ? 4.821 8.998 -8.357 1.00 95.25 95 LYS A C 1
ATOM 737 O O . LYS A 1 95 ? 3.718 9.266 -7.896 1.00 95.25 95 LYS A O 1
ATOM 742 N N . ALA A 1 96 ? 5.522 7.927 -7.992 1.00 95.31 96 ALA A N 1
ATOM 743 C CA . ALA A 1 96 ? 5.060 6.940 -7.019 1.00 95.31 96 ALA A CA 1
ATOM 744 C C . ALA A 1 96 ? 4.716 7.589 -5.672 1.00 95.31 96 ALA A C 1
ATOM 746 O O . ALA A 1 96 ? 3.618 7.398 -5.162 1.00 95.31 96 ALA A O 1
ATOM 747 N N . LEU A 1 97 ? 5.595 8.439 -5.128 1.00 95.62 97 LEU A N 1
ATOM 748 C CA . LEU A 1 97 ? 5.325 9.130 -3.862 1.00 95.62 97 LEU A CA 1
ATOM 749 C C . LEU A 1 97 ? 4.082 10.028 -3.937 1.00 95.62 97 LEU A C 1
ATOM 751 O O . LEU A 1 97 ? 3.313 10.073 -2.982 1.00 95.62 97 LEU A O 1
ATOM 755 N N . LYS A 1 98 ? 3.852 10.714 -5.065 1.00 97.00 98 LYS A N 1
ATOM 756 C CA . LYS A 1 98 ? 2.631 11.510 -5.275 1.00 97.00 98 LYS A CA 1
ATOM 757 C C . LYS A 1 98 ? 1.379 10.637 -5.348 1.00 97.00 98 LYS A C 1
ATOM 759 O O . LYS A 1 98 ? 0.392 10.978 -4.705 1.00 97.00 98 LYS A O 1
ATOM 764 N N . ALA A 1 99 ? 1.427 9.536 -6.096 1.00 97.50 99 ALA A N 1
ATOM 765 C CA . ALA A 1 99 ? 0.302 8.613 -6.228 1.00 97.50 99 ALA A CA 1
ATOM 766 C C . ALA A 1 99 ? -0.063 7.980 -4.875 1.00 97.50 99 ALA A C 1
ATOM 768 O O . ALA A 1 99 ? -1.222 8.007 -4.471 1.00 97.50 99 ALA A O 1
ATOM 769 N N . LEU A 1 100 ? 0.935 7.506 -4.121 1.00 97.44 100 LEU A N 1
ATOM 770 C CA . LEU A 1 100 ? 0.736 6.953 -2.779 1.00 97.44 100 LEU A CA 1
ATOM 771 C C . LEU A 1 100 ? 0.200 8.003 -1.797 1.00 97.44 100 LEU A C 1
ATOM 773 O O . LEU A 1 100 ? -0.716 7.714 -1.034 1.00 97.44 100 LEU A O 1
ATOM 777 N N . ALA A 1 101 ? 0.719 9.234 -1.833 1.00 97.38 101 ALA A N 1
ATOM 778 C CA . ALA A 1 101 ? 0.228 10.314 -0.977 1.00 97.38 101 ALA A CA 1
ATOM 779 C C . ALA A 1 101 ? -1.229 10.705 -1.281 1.00 97.38 101 ALA A C 1
ATOM 781 O O . ALA A 1 101 ? -1.938 11.118 -0.369 1.00 97.38 101 ALA A O 1
ATOM 782 N N . ALA A 1 102 ? -1.686 10.571 -2.530 1.00 97.94 102 ALA A N 1
ATOM 783 C CA . ALA A 1 102 ? -3.057 10.900 -2.921 1.00 97.94 102 ALA A CA 1
ATOM 784 C C . ALA A 1 102 ? -4.101 9.910 -2.374 1.00 97.94 102 ALA A C 1
ATOM 786 O O . ALA A 1 102 ? -5.242 10.301 -2.140 1.00 97.94 102 ALA A O 1
ATOM 787 N N . ILE A 1 103 ? -3.708 8.653 -2.149 1.00 98.12 103 ILE A N 1
ATOM 788 C CA . ILE A 1 103 ? -4.573 7.603 -1.581 1.00 98.12 103 ILE A CA 1
ATOM 789 C C . ILE A 1 103 ? -4.327 7.369 -0.091 1.00 98.12 103 ILE A C 1
ATOM 791 O O . ILE A 1 103 ? -4.995 6.537 0.519 1.00 98.12 103 ILE A O 1
ATOM 795 N N . LEU A 1 104 ? -3.378 8.080 0.515 1.00 98.06 104 LEU A N 1
ATOM 796 C CA . LEU A 1 104 ? -3.126 8.035 1.948 1.00 98.06 104 LEU A CA 1
ATOM 797 C C . LEU A 1 104 ? -3.982 9.093 2.646 1.00 98.06 104 LEU A C 1
ATOM 799 O O . LEU A 1 104 ? -4.013 10.256 2.239 1.00 98.06 104 LEU A O 1
ATOM 803 N N . ARG A 1 105 ? -4.664 8.723 3.733 1.00 97.12 105 ARG A N 1
ATOM 804 C CA . ARG A 1 105 ? -5.418 9.706 4.520 1.00 97.12 105 ARG A CA 1
ATOM 805 C C . ARG A 1 105 ? -4.480 10.780 5.099 1.00 97.12 105 ARG A C 1
ATOM 807 O O . ARG A 1 105 ? -3.318 10.484 5.400 1.00 97.12 105 ARG A O 1
ATOM 814 N N . PRO A 1 106 ? -4.977 11.995 5.388 1.00 95.69 106 PRO A N 1
ATOM 815 C CA . PRO A 1 106 ? -4.235 12.953 6.202 1.00 95.69 106 PRO A CA 1
ATOM 816 C C . PRO A 1 106 ? -3.797 12.332 7.539 1.00 95.69 106 PRO A C 1
ATOM 818 O O . PRO A 1 106 ? -4.618 11.793 8.279 1.00 95.69 106 PRO A O 1
ATOM 821 N N . GLY A 1 107 ? -2.496 12.388 7.841 1.00 93.50 107 GLY A N 1
ATOM 822 C CA . GLY A 1 107 ? -1.913 11.769 9.039 1.00 93.50 107 GLY A CA 1
ATOM 823 C C . GLY A 1 107 ? -1.699 10.251 8.954 1.00 93.50 107 GLY A C 1
ATOM 824 O O . GLY A 1 107 ? -1.298 9.648 9.948 1.00 93.50 107 GLY A O 1
ATOM 825 N N . GLY A 1 108 ? -1.958 9.628 7.800 1.00 95.00 108 GLY A N 1
ATOM 826 C CA . GLY A 1 108 ? -1.602 8.236 7.535 1.00 95.00 108 GLY A CA 1
A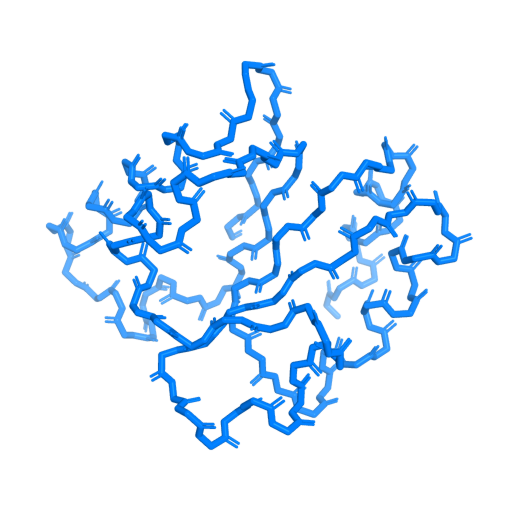TOM 827 C C . GLY A 1 108 ? -0.089 8.018 7.463 1.00 95.00 108 GLY A C 1
ATOM 828 O O . GLY A 1 108 ? 0.695 8.968 7.371 1.00 95.00 108 GLY A O 1
ATOM 829 N N . ARG A 1 109 ? 0.329 6.751 7.509 1.00 94.88 109 ARG A N 1
ATOM 830 C CA . ARG A 1 109 ? 1.747 6.363 7.508 1.00 94.88 109 ARG A CA 1
ATOM 831 C C . ARG A 1 109 ? 2.154 5.755 6.169 1.00 94.88 109 ARG A C 1
ATOM 833 O O . ARG A 1 109 ? 1.488 4.861 5.661 1.00 94.88 109 ARG A O 1
ATOM 840 N N . LEU A 1 110 ? 3.282 6.209 5.632 1.00 94.88 110 LEU A N 1
ATOM 841 C CA . LEU A 1 110 ? 3.961 5.583 4.499 1.00 94.88 110 LEU A CA 1
ATOM 842 C C . LEU A 1 110 ? 5.297 5.016 4.986 1.00 94.88 110 LEU A C 1
ATOM 844 O O . LEU A 1 110 ? 6.126 5.763 5.504 1.00 94.88 110 LEU A O 1
ATOM 848 N N . LEU A 1 111 ? 5.491 3.713 4.807 1.00 92.88 111 LEU A N 1
ATOM 849 C CA . LEU A 1 111 ? 6.767 3.034 5.011 1.00 92.88 111 LEU A CA 1
ATOM 850 C C . LEU A 1 111 ? 7.434 2.796 3.649 1.00 92.88 111 LEU A C 1
ATOM 852 O O . LEU A 1 111 ? 6.780 2.294 2.734 1.00 92.88 111 LEU A O 1
ATOM 856 N N . LEU A 1 112 ? 8.716 3.149 3.540 1.00 89.75 112 LEU A N 1
ATOM 857 C CA . LEU A 1 112 ? 9.572 2.961 2.362 1.00 89.75 112 LEU A CA 1
ATOM 858 C C . LEU A 1 112 ? 10.742 2.031 2.686 1.00 89.75 112 LEU A C 1
ATOM 860 O O . LEU A 1 112 ? 11.183 2.060 3.859 1.00 89.75 112 LEU A O 1
#

pLDDT: mean 91.32, std 8.95, range [51.66, 98.25]

Sequence (112 aa):
MADNYVPALAADGGRILWVGCREYTLDDYAALEAHGGEVWTTDIDASAERWGREGRHRTGDVCEADRFFSDMTFDTIVCNGVLGYGVDSPEHQRKALKALAAILRPGGRLLL

Radius of gyration: 12.78 Å; Cα contacts (8 Å, |Δi|>4): 207; chains: 1; bounding box: 28×29×29 Å